Protein AF-A0A1A8HU54-F1 (afdb_monomer_lite)

Radius of gyration: 26.78 Å; chains: 1; bounding box: 72×28×67 Å

pLDDT: mean 74.4, std 15.71, range [38.12, 95.62]

Foldseek 3Di:
DDDDDPDDDPVVVVVVVVVVVVVVVVVVVVVVVVVVPPPDDDDDDPDDPPPPDPPDDPVRVVVVVVVCCVVVVDPDDDPDPPPPDDDDPPVVVVVVD

Sequence (97 aa):
MVAFPSSLTEEEEALQKKYAKLKKKKKALLALKKQSSTSQTSQSGLKRTLSDQPVVDTATATEQAKMLIKSGAISAIKSENKNSGFKRSRMLEIKLK

Organism: Nothobranchius kuhntae (NCBI:txid321403)

Structure (mmCIF, N/CA/C/O backbone):
data_AF-A0A1A8HU54-F1
#
_entry.id   AF-A0A1A8HU54-F1
#
loop_
_atom_site.group_PDB
_atom_site.id
_atom_site.type_symbol
_atom_site.label_atom_id
_atom_site.label_alt_id
_atom_site.label_comp_id
_atom_site.label_asym_id
_atom_site.label_entity_id
_atom_site.label_seq_id
_atom_site.pdbx_PDB_ins_code
_atom_site.Cartn_x
_atom_site.Cartn_y
_atom_site.Cartn_z
_atom_site.occupancy
_atom_site.B_iso_or_equiv
_atom_site.auth_seq_id
_atom_site.auth_comp_id
_atom_site.auth_asym_id
_atom_site.auth_atom_id
_atom_site.pdbx_PDB_model_num
ATOM 1 N N . MET A 1 1 ? -33.907 -14.601 21.625 1.00 58.06 1 MET A N 1
ATOM 2 C CA . MET A 1 1 ? -33.665 -13.159 21.410 1.00 58.06 1 MET A CA 1
ATOM 3 C C . MET A 1 1 ? -32.206 -12.902 21.755 1.00 58.06 1 MET A C 1
ATOM 5 O O . MET A 1 1 ? -31.830 -13.173 22.886 1.00 58.06 1 MET A O 1
ATOM 9 N N . VAL A 1 2 ? -31.364 -12.538 20.784 1.00 65.50 2 VAL A N 1
ATOM 10 C CA . VAL A 1 2 ? -29.934 -12.285 21.042 1.00 65.50 2 VAL A CA 1
ATOM 11 C C . VAL A 1 2 ? -29.826 -10.888 21.647 1.00 65.50 2 VAL A C 1
ATOM 13 O O . VAL A 1 2 ? -30.092 -9.902 20.963 1.00 65.50 2 VAL A O 1
ATOM 16 N N . ALA A 1 3 ? -29.539 -10.816 22.945 1.00 75.25 3 ALA A N 1
ATOM 17 C CA . ALA A 1 3 ? -29.352 -9.557 23.650 1.00 75.25 3 ALA A CA 1
ATOM 18 C C . ALA A 1 3 ? -27.933 -9.053 23.382 1.00 75.25 3 ALA A C 1
ATOM 20 O O . ALA A 1 3 ? -26.957 -9.693 23.771 1.00 75.25 3 ALA A O 1
ATOM 21 N N . PHE A 1 4 ? -27.826 -7.926 22.684 1.00 75.00 4 PHE A N 1
ATOM 22 C CA . PHE A 1 4 ? -26.556 -7.231 22.529 1.00 75.00 4 PHE A CA 1
ATOM 23 C C . PHE A 1 4 ? -26.322 -6.311 23.732 1.00 75.00 4 PHE A C 1
ATOM 25 O O . PHE A 1 4 ? -27.287 -5.749 24.260 1.00 75.00 4 PHE A O 1
ATOM 32 N N . PRO A 1 5 ? -25.064 -6.152 24.172 1.00 80.44 5 PRO A N 1
ATOM 33 C CA . PRO A 1 5 ? -24.729 -5.238 25.253 1.00 80.44 5 PRO A CA 1
ATOM 34 C C . PRO A 1 5 ? -25.147 -3.805 24.893 1.00 80.44 5 PRO A C 1
ATOM 36 O O . PRO A 1 5 ? -24.939 -3.341 23.772 1.00 80.44 5 PRO A O 1
ATOM 39 N N . SER A 1 6 ? -25.767 -3.112 25.849 1.00 80.06 6 SER A N 1
ATOM 40 C CA . SER A 1 6 ? -26.324 -1.761 25.676 1.00 80.06 6 SER A CA 1
ATOM 41 C C . SER A 1 6 ? -25.271 -0.651 25.687 1.00 80.06 6 SER A C 1
ATOM 43 O O . SER A 1 6 ? -25.559 0.473 25.285 1.00 80.06 6 SER A O 1
ATOM 45 N N . SER A 1 7 ? -24.065 -0.954 26.159 1.00 81.50 7 SER A N 1
ATOM 46 C CA . SER A 1 7 ? -22.941 -0.027 26.247 1.00 81.50 7 SER A CA 1
ATOM 47 C C . SER A 1 7 ? -21.680 -0.700 25.733 1.00 81.50 7 SER A C 1
ATOM 49 O O . SER A 1 7 ? -21.437 -1.868 26.034 1.00 81.50 7 SER A O 1
ATOM 51 N N . LEU A 1 8 ? -20.876 0.055 24.991 1.00 82.38 8 LEU A N 1
ATOM 52 C CA . LEU A 1 8 ? -19.546 -0.383 24.598 1.00 82.38 8 LEU A CA 1
ATOM 53 C C . LEU A 1 8 ? -18.582 -0.189 25.766 1.00 82.38 8 LEU A C 1
ATOM 55 O O . LEU A 1 8 ? -18.655 0.799 26.496 1.00 82.38 8 LEU A O 1
ATOM 59 N N . THR A 1 9 ? -17.675 -1.139 25.928 1.00 88.62 9 THR A N 1
ATOM 60 C CA . THR A 1 9 ? -16.521 -0.980 26.811 1.00 88.62 9 THR A CA 1
ATOM 61 C C . THR A 1 9 ? -15.567 0.077 26.251 1.00 88.62 9 THR A C 1
ATOM 63 O O . THR A 1 9 ? -15.579 0.395 25.057 1.00 88.62 9 THR A O 1
ATOM 66 N N . GLU A 1 10 ? -14.703 0.628 27.104 1.00 85.44 10 GLU A N 1
ATOM 67 C CA . GLU A 1 10 ? -13.737 1.659 26.705 1.00 85.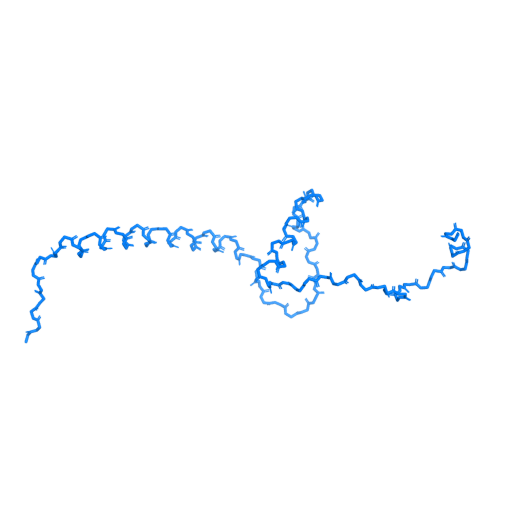44 10 GLU A CA 1
ATOM 68 C C . GLU A 1 10 ? -12.832 1.194 25.545 1.00 85.44 10 GLU A C 1
ATOM 70 O O . GLU A 1 10 ? -12.531 1.956 24.618 1.00 85.44 10 GLU A O 1
ATOM 75 N N . GLU A 1 11 ? -12.468 -0.091 25.538 1.00 89.38 11 GLU A N 1
ATOM 76 C CA . GLU A 1 11 ? -11.704 -0.717 24.458 1.00 89.38 11 GLU A CA 1
ATOM 77 C C . GLU A 1 11 ? -12.476 -0.740 23.133 1.00 89.38 11 GLU A C 1
ATOM 79 O O . GLU A 1 11 ? -11.927 -0.404 22.075 1.00 89.38 11 GLU A O 1
ATOM 84 N N . GLU A 1 12 ? -13.759 -1.093 23.176 1.00 88.94 12 GLU A N 1
ATOM 85 C CA . GLU A 1 12 ? -14.612 -1.158 21.992 1.00 88.94 12 GLU A CA 1
ATOM 86 C C . GLU A 1 12 ? -14.896 0.238 21.420 1.00 88.94 12 GLU A C 1
ATOM 88 O O . GLU A 1 12 ? -14.872 0.427 20.199 1.00 88.94 12 GLU A O 1
ATOM 93 N N . GLU A 1 13 ? -15.059 1.254 22.271 1.00 88.56 13 GLU A N 1
ATOM 94 C CA . GLU A 1 13 ? -15.137 2.644 21.820 1.00 88.56 13 GLU A CA 1
ATOM 95 C C . GLU A 1 13 ? -13.846 3.100 21.128 1.00 88.56 13 GLU A C 1
ATOM 97 O O . GLU A 1 13 ? -13.879 3.765 20.082 1.00 88.56 13 GLU A O 1
ATOM 102 N N . ALA A 1 14 ? -12.687 2.764 21.701 1.00 91.25 14 ALA A N 1
ATOM 103 C CA . ALA A 1 14 ? -11.394 3.094 21.115 1.00 91.25 14 ALA A CA 1
ATOM 104 C C . ALA A 1 14 ? -11.218 2.414 19.747 1.00 91.25 14 ALA A C 1
ATOM 106 O O . ALA A 1 14 ? -10.746 3.044 18.789 1.00 91.25 14 ALA A O 1
ATOM 107 N N . LEU A 1 15 ? -11.649 1.156 19.626 1.00 95.00 15 LEU A N 1
ATOM 108 C CA . LEU A 1 15 ? -11.705 0.411 18.369 1.00 95.00 15 LEU A CA 1
ATOM 109 C C . LEU A 1 15 ? -12.627 1.083 17.350 1.00 95.00 15 LEU A C 1
ATOM 111 O O . LEU A 1 15 ? -12.212 1.299 16.208 1.00 95.00 15 LEU A O 1
ATOM 115 N N . GLN A 1 16 ? -13.827 1.503 17.748 1.00 90.88 16 GLN A N 1
ATOM 116 C CA . GLN A 1 16 ? -14.774 2.181 16.863 1.00 90.88 16 GLN A CA 1
ATOM 117 C C . GLN A 1 16 ? -14.212 3.517 16.351 1.00 90.88 16 GLN A C 1
ATOM 119 O O . GLN A 1 16 ? -14.264 3.806 15.149 1.00 90.88 16 GLN A O 1
ATOM 124 N N . LYS A 1 17 ? -13.578 4.303 17.232 1.00 92.19 17 LYS A N 1
ATOM 125 C CA . LYS A 1 17 ? -12.893 5.561 16.885 1.00 92.19 17 LYS A CA 1
ATOM 126 C C . LYS A 1 17 ? -11.728 5.317 15.912 1.00 92.19 17 LYS A C 1
ATOM 128 O O . LYS A 1 17 ? -11.593 6.040 14.917 1.00 92.19 17 LYS A O 1
ATOM 133 N N . LYS A 1 18 ? -10.901 4.286 16.140 1.00 95.06 18 LYS A N 1
ATOM 134 C CA . LYS A 1 18 ? -9.813 3.882 15.222 1.00 95.06 18 LYS A CA 1
ATOM 135 C C . LYS A 1 18 ? -10.361 3.440 13.866 1.00 95.06 18 LYS A C 1
ATOM 137 O O . LYS A 1 18 ? -9.877 3.908 12.832 1.00 95.06 18 LYS A O 1
ATOM 142 N N . TYR A 1 19 ? -11.397 2.607 13.858 1.00 95.62 19 TYR A N 1
ATOM 143 C CA . TYR A 1 19 ? -12.030 2.111 12.642 1.00 95.62 19 TYR A CA 1
ATOM 144 C C . TYR A 1 19 ? -12.636 3.246 11.813 1.00 95.62 19 TYR A C 1
ATOM 146 O O . TYR A 1 19 ? -12.419 3.310 10.603 1.00 95.62 19 TYR A O 1
ATOM 154 N N . ALA A 1 20 ? -13.316 4.206 12.446 1.00 93.81 20 ALA A N 1
ATOM 155 C CA . ALA A 1 20 ? -13.857 5.379 11.764 1.00 93.81 20 ALA A CA 1
ATOM 156 C C . ALA A 1 20 ? -12.755 6.203 11.071 1.00 93.81 20 ALA A C 1
ATOM 158 O O . ALA A 1 20 ? -12.913 6.608 9.914 1.00 93.81 20 ALA A O 1
ATOM 159 N N . LYS A 1 21 ? -11.606 6.401 11.735 1.00 93.38 21 LYS A N 1
ATOM 160 C CA . LYS A 1 21 ? -10.429 7.059 11.135 1.00 93.38 21 LYS A CA 1
ATOM 161 C C . LYS A 1 21 ? -9.885 6.259 9.947 1.00 93.38 21 LYS A C 1
ATOM 163 O O . LYS A 1 21 ? -9.635 6.832 8.885 1.00 93.38 21 LYS A O 1
ATOM 168 N N . LEU A 1 22 ? -9.749 4.942 10.095 1.00 92.50 22 LEU A N 1
ATOM 169 C CA . LEU A 1 22 ? -9.292 4.036 9.037 1.00 92.50 22 LEU A CA 1
ATOM 170 C C . LEU A 1 22 ? -10.230 4.039 7.826 1.00 92.50 22 LEU A C 1
ATOM 172 O O . LEU A 1 22 ? -9.767 4.130 6.692 1.00 92.50 22 LEU A O 1
ATOM 176 N N . LYS A 1 23 ? -11.547 4.024 8.048 1.00 93.56 23 LYS A N 1
ATOM 177 C CA . LYS A 1 23 ? -12.566 4.078 6.994 1.00 93.56 23 LYS A CA 1
ATOM 178 C C . LYS A 1 23 ? -12.478 5.377 6.189 1.00 93.56 23 LYS A C 1
ATOM 180 O O . LYS A 1 23 ? -12.521 5.331 4.959 1.00 93.56 23 LYS A O 1
ATOM 185 N N . LYS A 1 24 ? -12.284 6.523 6.858 1.00 91.12 24 LYS A N 1
ATOM 186 C CA . LYS A 1 24 ? -12.060 7.822 6.193 1.00 91.12 24 LYS A CA 1
ATOM 187 C C . LYS A 1 24 ? -10.784 7.804 5.343 1.00 91.12 24 LYS A C 1
ATOM 189 O O . LYS A 1 24 ? -10.837 8.163 4.168 1.00 91.12 24 LYS A O 1
ATOM 194 N N . LYS A 1 25 ? -9.671 7.302 5.893 1.00 88.88 25 LYS A N 1
ATOM 195 C CA . LYS A 1 25 ? -8.399 7.160 5.159 1.00 88.88 25 LYS A CA 1
ATOM 196 C C . LYS A 1 25 ? -8.517 6.213 3.960 1.00 88.88 25 LYS A C 1
ATOM 198 O O . LYS A 1 25 ? -8.054 6.549 2.875 1.00 88.88 25 LYS A O 1
ATOM 203 N N . LYS A 1 26 ? -9.199 5.072 4.113 1.00 90.38 26 LYS A N 1
ATOM 204 C CA . LYS A 1 26 ? -9.454 4.112 3.025 1.00 90.38 26 LYS A CA 1
ATOM 205 C C . LYS A 1 26 ? -10.255 4.747 1.888 1.00 90.38 26 LYS A C 1
ATOM 207 O O . LYS A 1 26 ? -9.919 4.534 0.730 1.00 90.38 26 LYS A O 1
ATOM 212 N N . LYS A 1 27 ? -11.283 5.548 2.195 1.00 85.62 27 LYS A N 1
ATOM 213 C CA . LYS A 1 27 ? -12.078 6.254 1.175 1.00 85.62 27 LYS A CA 1
ATOM 214 C C . LYS A 1 27 ? -11.223 7.245 0.375 1.00 85.62 27 LYS A C 1
ATOM 216 O O . LYS A 1 27 ? -11.323 7.260 -0.848 1.00 85.62 27 LYS A O 1
ATOM 221 N N . ALA A 1 28 ? -10.363 8.014 1.045 1.00 77.31 28 ALA A N 1
ATOM 222 C CA . ALA A 1 28 ? -9.447 8.949 0.389 1.00 77.31 28 ALA A CA 1
ATOM 223 C C . ALA A 1 28 ? -8.411 8.227 -0.490 1.00 77.31 28 ALA A C 1
ATOM 225 O O . ALA A 1 28 ? -8.229 8.590 -1.649 1.00 77.31 28 ALA A O 1
ATOM 226 N N . LEU A 1 29 ? -7.805 7.148 0.018 1.00 80.62 29 LEU A N 1
ATOM 227 C CA . LEU A 1 29 ? -6.871 6.329 -0.759 1.00 80.62 29 LEU A CA 1
ATOM 228 C C . LEU A 1 29 ? -7.532 5.681 -1.978 1.00 80.62 29 LEU A C 1
ATOM 230 O O . LEU A 1 29 ? -6.912 5.605 -3.031 1.00 80.62 29 LEU A O 1
ATOM 234 N N . LEU A 1 30 ? -8.784 5.229 -1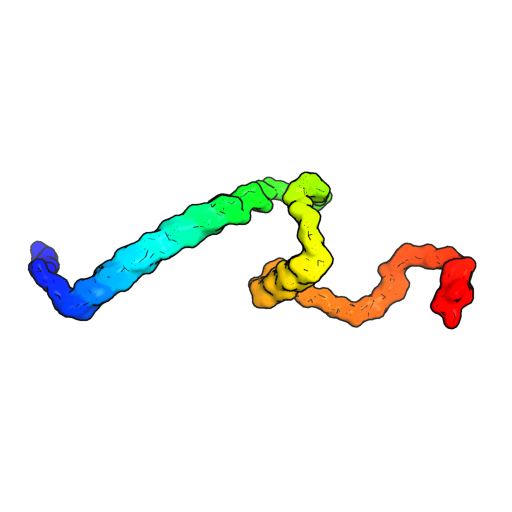.867 1.00 77.25 30 LEU A N 1
ATOM 235 C CA . LEU A 1 30 ? -9.515 4.682 -3.010 1.00 77.25 30 LEU A CA 1
ATOM 236 C C . LEU A 1 30 ? -9.840 5.751 -4.060 1.00 77.25 30 LEU A C 1
ATOM 238 O O . LEU A 1 30 ? -9.785 5.440 -5.244 1.00 77.25 30 LEU A O 1
ATOM 242 N N . ALA A 1 31 ? -10.154 6.987 -3.661 1.00 70.50 31 ALA A N 1
ATOM 243 C CA . ALA A 1 31 ? -10.351 8.092 -4.603 1.00 70.50 31 ALA A CA 1
ATOM 244 C C . ALA A 1 31 ? -9.046 8.439 -5.342 1.00 70.50 31 ALA A C 1
ATOM 246 O O . ALA A 1 31 ? -9.047 8.525 -6.567 1.00 70.50 31 ALA A O 1
ATOM 247 N N . LEU A 1 32 ? -7.926 8.510 -4.614 1.00 66.88 32 LEU A N 1
ATOM 248 C CA . LEU A 1 32 ? -6.602 8.721 -5.199 1.00 66.88 32 LEU A CA 1
ATOM 249 C C . LEU A 1 32 ? -6.200 7.566 -6.127 1.00 66.88 32 LEU A C 1
ATOM 251 O O . LEU A 1 32 ? -5.728 7.796 -7.235 1.00 66.88 32 LEU A O 1
ATOM 255 N N . LYS A 1 33 ? -6.452 6.313 -5.721 1.00 69.69 33 LYS A N 1
ATOM 256 C CA . LYS A 1 33 ? -6.198 5.139 -6.564 1.00 69.69 33 LYS A CA 1
ATOM 257 C C . LYS A 1 33 ? -7.071 5.150 -7.819 1.00 69.69 33 LYS A C 1
ATOM 259 O O . LYS A 1 33 ? -6.573 4.773 -8.865 1.00 69.69 33 LYS A O 1
ATOM 264 N N . LYS A 1 34 ? -8.329 5.601 -7.738 1.00 62.25 34 LYS A N 1
ATOM 265 C CA . LYS A 1 34 ? -9.222 5.743 -8.902 1.00 62.25 34 LYS A CA 1
ATOM 266 C C . LYS A 1 34 ? -8.757 6.828 -9.876 1.00 62.25 34 LYS A C 1
ATOM 268 O O . LYS A 1 34 ? -8.781 6.588 -11.075 1.00 62.25 34 LYS A O 1
ATOM 273 N N . GLN A 1 35 ? -8.294 7.978 -9.380 1.00 55.78 35 GLN A N 1
ATOM 274 C CA . GLN A 1 35 ? -7.662 9.003 -10.226 1.00 55.78 35 GLN A CA 1
ATOM 275 C C . GLN A 1 35 ? -6.320 8.539 -10.804 1.00 55.78 35 GLN A C 1
ATOM 277 O O . GLN A 1 35 ? -5.956 8.944 -11.897 1.00 55.78 35 GLN A O 1
ATOM 282 N N . SER A 1 36 ? -5.603 7.662 -10.100 1.00 53.41 36 SER A N 1
ATOM 283 C CA . SER A 1 36 ? -4.373 7.040 -10.596 1.00 53.41 36 SER A CA 1
ATOM 284 C C . SER A 1 36 ? -4.625 5.828 -11.506 1.00 53.41 36 SER A C 1
ATOM 286 O O . SER A 1 36 ? -3.685 5.353 -12.137 1.00 53.41 36 SER A O 1
ATOM 288 N N . SER A 1 37 ? -5.851 5.289 -11.563 1.00 49.91 37 SER A N 1
ATOM 289 C CA . SER A 1 37 ? -6.192 4.081 -12.328 1.00 49.91 37 SER A CA 1
ATOM 290 C C . SER A 1 37 ? -6.922 4.366 -13.641 1.00 49.91 37 SER A C 1
ATOM 292 O O . SER A 1 37 ? -7.429 3.433 -14.256 1.00 49.91 37 SER A O 1
ATOM 294 N N . THR A 1 38 ? -6.963 5.612 -14.111 1.00 44.50 38 THR A N 1
ATOM 295 C CA . THR A 1 38 ? -7.444 5.956 -15.462 1.00 44.50 38 THR A CA 1
ATOM 296 C C . THR A 1 38 ? -6.485 5.535 -16.587 1.00 44.50 38 THR A C 1
ATOM 298 O O . THR A 1 38 ? -6.720 5.877 -17.739 1.00 44.50 38 THR A O 1
ATOM 301 N N . SER A 1 39 ? -5.448 4.737 -16.305 1.00 46.72 39 SER A N 1
ATOM 302 C CA . SER A 1 39 ? -4.463 4.292 -17.308 1.00 46.72 39 SER A CA 1
ATOM 303 C C . SER A 1 39 ? -4.422 2.778 -17.544 1.00 46.72 39 SER A C 1
ATOM 305 O O . SER A 1 39 ? -3.424 2.273 -18.049 1.00 46.72 39 SER A O 1
ATOM 307 N N . GLN A 1 40 ? -5.464 2.023 -17.184 1.00 44.88 40 GLN A N 1
ATOM 308 C CA . GLN A 1 40 ? -5.521 0.589 -17.500 1.00 44.88 40 GLN A CA 1
ATOM 309 C C . GLN A 1 40 ? -6.846 0.214 -18.160 1.00 44.88 40 GLN A C 1
ATOM 311 O O . GLN A 1 40 ? -7.684 -0.480 -17.590 1.00 44.88 40 GLN A O 1
ATOM 316 N N . THR A 1 41 ? -7.008 0.661 -19.405 1.00 38.12 41 THR A N 1
ATOM 317 C CA . THR A 1 41 ? -7.874 -0.039 -20.352 1.00 38.12 41 THR A CA 1
ATOM 318 C C . THR A 1 41 ? -7.132 -1.282 -20.816 1.00 38.12 41 THR A C 1
ATOM 320 O O . THR A 1 41 ? -6.054 -1.205 -21.401 1.00 38.12 41 THR A O 1
ATOM 323 N N . SER A 1 42 ? -7.732 -2.431 -20.536 1.00 49.22 42 SER A N 1
ATOM 324 C CA . SER A 1 42 ? -7.449 -3.717 -21.153 1.00 49.22 42 SER A CA 1
ATOM 325 C C . SER A 1 42 ? -7.331 -3.568 -22.672 1.00 49.22 42 SER A C 1
ATOM 327 O O . SER A 1 42 ? -8.347 -3.495 -23.354 1.00 49.22 42 SER A O 1
ATOM 329 N N . GLN A 1 43 ? -6.117 -3.534 -23.219 1.00 40.22 43 GLN A N 1
ATOM 330 C CA . GLN A 1 43 ? -5.904 -3.829 -24.632 1.00 40.22 43 GLN A CA 1
ATOM 331 C C . GLN A 1 43 ? -4.660 -4.689 -24.811 1.00 40.22 43 GLN A C 1
ATOM 333 O O . GLN A 1 43 ? -3.517 -4.273 -24.638 1.00 40.22 43 GLN A O 1
ATOM 338 N N . SER A 1 44 ? -4.948 -5.933 -25.176 1.00 47.41 44 SER A N 1
ATOM 339 C CA . SER A 1 44 ? -4.125 -6.741 -26.058 1.00 47.41 44 SER A CA 1
ATOM 340 C C . SER A 1 44 ? -3.486 -5.878 -27.149 1.00 47.41 44 SER A C 1
ATOM 342 O O . SER A 1 44 ? -4.194 -5.235 -27.923 1.00 47.41 44 SER A O 1
ATOM 344 N N . GLY A 1 45 ? -2.162 -5.919 -27.252 1.00 43.56 45 GLY A N 1
ATOM 345 C CA . GLY A 1 45 ? -1.440 -5.330 -28.375 1.00 43.56 45 GLY A CA 1
ATOM 346 C C . GLY A 1 45 ? -0.622 -4.110 -27.982 1.00 43.56 45 GLY A C 1
ATOM 347 O O . GLY A 1 45 ? -1.132 -3.049 -27.646 1.00 43.56 45 GLY A O 1
ATOM 348 N N . LEU A 1 46 ? 0.687 -4.288 -28.085 1.00 48.22 46 LEU A N 1
ATOM 349 C CA . LEU A 1 46 ? 1.751 -3.313 -27.904 1.00 48.22 46 LEU A CA 1
ATOM 350 C C . LEU A 1 46 ? 1.562 -2.080 -28.828 1.00 48.22 46 LEU A C 1
ATOM 352 O O . LEU A 1 46 ? 2.178 -1.980 -29.887 1.00 48.22 46 LEU A O 1
ATOM 356 N N . LYS A 1 47 ? 0.709 -1.121 -28.459 1.00 47.38 47 LYS A N 1
ATOM 357 C CA . LYS A 1 47 ? 0.597 0.194 -29.114 1.00 47.38 47 LYS A CA 1
ATOM 358 C C . LYS A 1 47 ? 1.024 1.250 -28.100 1.00 47.38 47 LYS A C 1
ATOM 360 O O . LYS A 1 47 ? 0.272 1.627 -27.212 1.00 47.38 47 LYS A O 1
ATOM 365 N N . ARG A 1 48 ? 2.285 1.673 -28.199 1.00 54.81 48 ARG A N 1
ATOM 366 C CA . ARG A 1 48 ? 2.886 2.692 -27.330 1.00 54.81 48 ARG A CA 1
ATOM 367 C C . ARG A 1 48 ? 2.077 3.993 -27.416 1.00 54.81 48 ARG A C 1
ATOM 369 O O . ARG A 1 48 ? 2.129 4.670 -28.440 1.00 54.81 48 ARG A O 1
ATOM 376 N N . THR A 1 49 ? 1.387 4.369 -26.346 1.00 49.62 49 THR A N 1
ATOM 377 C CA . THR A 1 49 ? 0.844 5.719 -26.152 1.00 49.62 49 THR A CA 1
ATOM 378 C C . THR A 1 49 ? 1.994 6.655 -25.763 1.00 49.62 49 THR A C 1
ATOM 380 O O . THR A 1 49 ? 2.180 6.980 -24.593 1.00 49.62 49 THR A O 1
ATOM 383 N N . LEU A 1 50 ? 2.833 7.040 -26.731 1.00 52.72 50 LEU A N 1
ATOM 384 C CA . LEU A 1 50 ? 3.924 8.011 -26.523 1.00 52.72 50 LEU A CA 1
ATOM 385 C C . LEU A 1 50 ? 3.440 9.473 -26.527 1.00 52.72 50 LEU A C 1
ATOM 387 O O . LEU A 1 50 ? 4.242 10.364 -26.779 1.00 52.72 50 LEU A O 1
ATOM 391 N N . SER A 1 51 ? 2.151 9.740 -26.303 1.00 53.97 51 SER A N 1
ATOM 392 C CA . SER A 1 51 ? 1.605 11.102 -26.392 1.00 53.97 51 SER A CA 1
ATOM 393 C C . SER A 1 51 ? 1.221 11.740 -25.057 1.00 53.97 51 SER A C 1
ATOM 395 O O . SER A 1 51 ? 1.012 12.942 -25.049 1.00 53.97 51 SER A O 1
ATOM 397 N N . ASP A 1 52 ? 1.176 10.991 -23.947 1.00 53.94 52 ASP A N 1
ATOM 398 C CA . ASP A 1 52 ? 0.713 11.510 -22.640 1.00 53.94 52 ASP A CA 1
ATOM 399 C C . ASP A 1 52 ? 1.699 11.275 -21.486 1.00 53.94 52 ASP A C 1
ATOM 401 O O . ASP A 1 52 ? 1.355 11.432 -20.314 1.00 53.94 52 ASP A O 1
ATOM 405 N N . GLN A 1 53 ? 2.940 10.878 -21.779 1.00 53.75 53 GLN A N 1
ATOM 406 C CA . GLN A 1 53 ? 3.960 10.862 -20.733 1.00 53.75 53 GLN A CA 1
ATOM 407 C C . GLN A 1 53 ? 4.423 12.304 -20.495 1.00 53.75 53 GLN A C 1
ATOM 409 O O . GLN A 1 53 ? 4.900 12.930 -21.446 1.00 53.75 53 GLN A O 1
ATOM 414 N N . PRO A 1 54 ? 4.293 12.853 -19.271 1.00 57.34 54 PRO A N 1
ATOM 415 C CA . PRO A 1 54 ? 4.896 14.141 -18.960 1.00 57.34 54 PRO A CA 1
ATOM 416 C C . PRO A 1 54 ? 6.393 14.057 -19.261 1.00 57.34 54 PRO A C 1
ATOM 418 O O . PRO A 1 54 ? 6.989 12.986 -19.141 1.00 57.34 54 PRO A O 1
ATOM 421 N N . VAL A 1 55 ? 7.003 15.171 -19.664 1.00 57.53 55 VAL A N 1
ATOM 422 C CA . VAL A 1 55 ? 8.461 15.264 -19.807 1.00 57.53 55 VAL A CA 1
ATOM 423 C C . VAL A 1 55 ? 9.058 15.097 -18.409 1.00 57.53 55 VAL A C 1
ATOM 425 O O . VAL A 1 55 ? 9.215 16.056 -17.664 1.00 57.53 55 VAL A O 1
ATOM 428 N N . VAL A 1 56 ? 9.275 13.850 -17.999 1.00 59.00 56 VAL A N 1
ATOM 429 C CA . VAL A 1 56 ? 9.910 13.512 -16.731 1.00 59.00 56 VAL A CA 1
ATOM 430 C C . VAL A 1 56 ? 11.405 13.678 -16.912 1.00 59.00 56 VAL A C 1
ATOM 432 O O . VAL A 1 56 ? 12.011 13.043 -17.778 1.00 59.00 56 VAL A O 1
ATOM 435 N N . ASP A 1 57 ? 11.996 14.525 -16.073 1.00 71.81 57 ASP A N 1
ATOM 436 C CA . ASP A 1 57 ? 13.443 14.654 -15.963 1.00 71.81 57 ASP A CA 1
ATOM 437 C C . ASP A 1 57 ? 14.074 13.274 -15.784 1.00 71.81 57 ASP A C 1
ATOM 439 O O . ASP A 1 57 ? 13.565 12.425 -15.042 1.00 71.81 57 ASP A O 1
ATOM 443 N N . THR A 1 58 ? 15.215 13.054 -16.436 1.00 71.00 58 THR A N 1
ATOM 444 C CA . THR A 1 58 ? 15.906 11.755 -16.458 1.00 71.00 58 THR A CA 1
ATOM 445 C C . THR A 1 58 ? 16.138 11.196 -15.053 1.00 71.00 58 THR A C 1
ATOM 447 O O . THR A 1 58 ? 15.979 9.996 -14.832 1.00 71.00 58 THR A O 1
ATOM 450 N N . ALA A 1 59 ? 16.421 12.063 -14.078 1.00 70.94 59 ALA A N 1
ATOM 451 C CA . ALA A 1 59 ? 16.565 11.702 -12.672 1.00 70.94 59 ALA A CA 1
ATOM 452 C C . ALA A 1 59 ? 15.285 11.072 -12.093 1.00 70.94 59 ALA A C 1
ATOM 454 O O . ALA A 1 59 ? 15.339 9.986 -11.511 1.00 70.94 59 ALA A O 1
ATOM 455 N N . THR A 1 60 ? 14.128 11.694 -12.320 1.00 76.56 60 THR A N 1
ATOM 456 C CA . THR A 1 60 ? 12.832 11.206 -11.820 1.00 76.56 60 THR A CA 1
ATOM 457 C C . THR A 1 60 ? 12.426 9.884 -12.474 1.00 76.56 60 THR A C 1
ATOM 459 O O . THR A 1 60 ? 11.917 8.988 -11.798 1.00 76.56 60 THR A O 1
ATOM 462 N N . ALA A 1 61 ? 12.748 9.697 -13.758 1.00 80.88 61 ALA A N 1
ATOM 463 C CA . ALA A 1 61 ? 12.507 8.441 -14.462 1.00 80.88 61 ALA A CA 1
ATOM 464 C C . ALA A 1 61 ? 13.289 7.270 -13.838 1.00 80.88 61 ALA A C 1
ATOM 466 O O . ALA A 1 61 ? 12.754 6.165 -13.701 1.00 80.88 61 ALA A O 1
ATOM 467 N N . THR A 1 62 ? 14.533 7.500 -13.396 1.00 82.44 62 THR A N 1
ATOM 468 C CA . THR A 1 62 ? 15.312 6.445 -12.723 1.00 82.44 62 THR A CA 1
ATOM 469 C C . THR A 1 62 ? 14.727 6.048 -11.371 1.00 82.44 62 THR A C 1
ATOM 471 O O . THR A 1 62 ? 14.753 4.868 -11.016 1.00 82.44 62 THR A O 1
ATOM 474 N N . GLU A 1 63 ? 14.179 6.998 -10.614 1.00 85.81 63 GLU A N 1
ATOM 475 C CA . GLU A 1 63 ? 13.561 6.719 -9.318 1.00 85.81 63 GLU A CA 1
ATOM 476 C C . GLU A 1 63 ? 12.276 5.903 -9.484 1.00 85.81 63 GLU A C 1
ATOM 478 O O . GLU A 1 63 ? 12.099 4.875 -8.824 1.00 85.81 63 GLU A O 1
ATOM 483 N N . GLN A 1 64 ? 11.429 6.291 -10.440 1.00 86.25 64 GLN A N 1
ATOM 484 C CA . GLN A 1 64 ? 10.224 5.537 -10.780 1.00 86.25 64 GLN A CA 1
ATOM 485 C C . GLN A 1 64 ? 10.563 4.110 -11.227 1.00 86.25 64 GLN A C 1
ATOM 487 O O . GLN A 1 64 ? 9.943 3.149 -10.767 1.00 86.25 64 GLN A O 1
ATOM 492 N N . ALA A 1 65 ? 11.595 3.944 -12.058 1.00 83.69 65 ALA A N 1
ATOM 493 C CA . ALA A 1 65 ? 12.055 2.623 -12.477 1.00 83.69 65 ALA A CA 1
ATOM 494 C C . ALA A 1 65 ? 12.514 1.769 -11.281 1.00 83.69 65 ALA A C 1
ATOM 496 O O . ALA A 1 65 ? 12.120 0.608 -11.162 1.00 83.69 65 ALA A O 1
ATOM 497 N N . LYS A 1 66 ? 13.284 2.344 -10.345 1.00 90.62 66 LYS A N 1
ATOM 498 C CA . LYS A 1 66 ? 13.692 1.654 -9.107 1.00 90.62 66 LYS A CA 1
ATOM 499 C C . LYS A 1 66 ? 12.489 1.236 -8.266 1.00 90.62 66 LYS A C 1
ATOM 501 O O . LYS A 1 66 ? 12.488 0.136 -7.717 1.00 90.62 66 LYS A O 1
ATOM 506 N N . MET A 1 67 ? 11.460 2.076 -8.179 1.00 88.75 67 MET A N 1
ATOM 507 C CA . MET A 1 67 ? 10.231 1.740 -7.463 1.00 88.75 67 MET A CA 1
ATOM 508 C C . MET A 1 67 ? 9.486 0.563 -8.093 1.00 88.75 67 MET A C 1
ATOM 510 O O . MET A 1 67 ? 9.018 -0.302 -7.358 1.00 88.75 67 MET A O 1
ATOM 514 N N . LEU A 1 68 ? 9.400 0.502 -9.425 1.00 89.56 68 LEU A N 1
ATOM 515 C CA . LEU A 1 68 ? 8.756 -0.610 -10.132 1.00 89.56 68 LEU A CA 1
ATOM 516 C C . LEU A 1 68 ? 9.517 -1.930 -9.957 1.00 89.56 68 LEU A C 1
ATOM 518 O O . LEU A 1 68 ? 8.897 -2.986 -9.836 1.00 89.56 68 LEU A O 1
ATOM 522 N N . ILE A 1 69 ? 10.851 -1.872 -9.896 1.00 89.19 69 ILE A N 1
ATOM 523 C CA . ILE A 1 69 ? 11.681 -3.036 -9.552 1.00 89.19 69 ILE A CA 1
ATOM 524 C C . ILE A 1 69 ? 11.418 -3.448 -8.099 1.00 89.19 69 ILE A C 1
ATOM 526 O O . ILE A 1 69 ? 11.185 -4.620 -7.814 1.00 89.19 69 ILE A O 1
ATOM 530 N N . LYS A 1 70 ? 11.406 -2.484 -7.170 1.00 93.00 70 LYS A N 1
ATOM 531 C CA . LYS A 1 70 ? 11.191 -2.729 -5.735 1.00 93.00 70 LYS A CA 1
ATOM 532 C C . LYS A 1 70 ? 9.805 -3.303 -5.433 1.00 93.00 70 LYS A C 1
ATOM 534 O O . LYS A 1 70 ? 9.677 -4.120 -4.528 1.00 93.00 70 LYS A O 1
ATOM 539 N N . SER A 1 71 ? 8.775 -2.881 -6.164 1.00 91.88 71 SER A N 1
ATOM 540 C CA . SER A 1 71 ? 7.411 -3.402 -6.021 1.00 91.88 71 SER A CA 1
ATOM 541 C C . SER A 1 71 ? 7.202 -4.755 -6.707 1.00 91.88 71 SER A C 1
ATOM 543 O O . SER A 1 71 ? 6.134 -5.343 -6.556 1.00 91.88 71 SER A O 1
ATOM 545 N N . GLY A 1 72 ? 8.194 -5.248 -7.458 1.00 89.19 72 GLY A N 1
ATOM 546 C CA . GLY A 1 72 ? 8.100 -6.492 -8.221 1.00 89.19 72 GLY A CA 1
ATOM 547 C C . GLY A 1 72 ? 7.218 -6.393 -9.467 1.00 89.19 72 GLY A C 1
ATOM 548 O O . GLY A 1 72 ? 6.936 -7.414 -10.087 1.00 89.19 72 GLY A O 1
ATOM 549 N N . ALA A 1 73 ? 6.786 -5.187 -9.852 1.00 89.44 73 ALA A N 1
ATOM 550 C CA . ALA A 1 73 ? 6.011 -4.970 -11.072 1.00 89.44 73 ALA A CA 1
ATOM 551 C C . ALA A 1 73 ? 6.844 -5.239 -12.338 1.00 89.44 73 ALA A C 1
ATOM 553 O O . ALA A 1 73 ? 6.294 -5.645 -13.360 1.00 89.44 73 ALA A O 1
ATOM 554 N N . ILE A 1 74 ? 8.164 -5.025 -12.264 1.00 86.12 74 ILE A N 1
ATOM 555 C CA . ILE A 1 74 ? 9.125 -5.382 -13.312 1.00 86.12 74 ILE A CA 1
ATOM 556 C C . ILE A 1 74 ? 10.323 -6.120 -12.711 1.00 86.12 74 ILE A C 1
ATOM 558 O O . ILE A 1 74 ? 10.728 -5.867 -11.576 1.00 86.12 74 ILE A O 1
ATOM 562 N N . SER A 1 75 ? 10.920 -7.026 -13.482 1.00 86.94 75 SER A N 1
ATOM 563 C CA . SER A 1 75 ? 12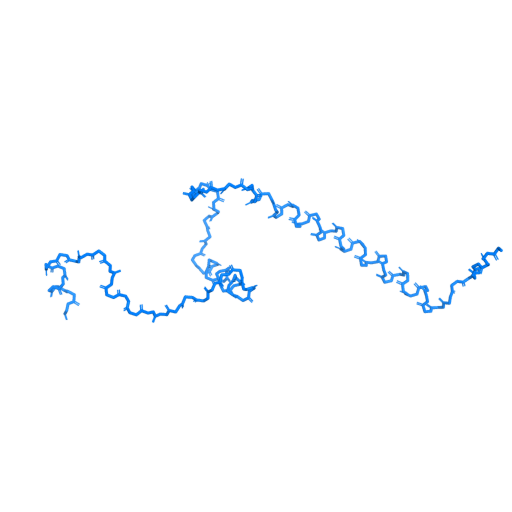.177 -7.668 -13.094 1.00 86.94 75 SER A CA 1
ATOM 564 C C . SER A 1 75 ? 13.353 -6.697 -13.215 1.00 86.94 75 SER A C 1
ATOM 566 O O . SER A 1 75 ? 13.389 -5.855 -14.112 1.00 86.94 75 SER A O 1
ATOM 568 N N . ALA A 1 76 ? 14.345 -6.843 -12.334 1.00 86.44 76 ALA A N 1
ATOM 569 C CA . ALA A 1 76 ? 15.596 -6.104 -12.451 1.00 86.44 76 ALA A CA 1
ATOM 570 C C . ALA A 1 76 ? 16.314 -6.469 -13.761 1.00 86.44 76 ALA A C 1
ATOM 572 O O . ALA A 1 76 ? 16.467 -7.650 -14.088 1.00 86.44 76 ALA A O 1
ATOM 573 N N . ILE A 1 77 ? 16.772 -5.453 -14.497 1.00 80.88 77 ILE A N 1
ATOM 574 C CA . ILE A 1 77 ? 17.583 -5.651 -15.699 1.00 80.88 77 ILE A CA 1
ATOM 575 C C . ILE A 1 77 ? 18.944 -6.188 -15.253 1.00 80.88 77 ILE A C 1
ATOM 577 O O . ILE A 1 77 ? 19.692 -5.506 -14.553 1.00 80.88 77 ILE A O 1
ATOM 581 N N . LYS A 1 78 ? 19.267 -7.416 -15.657 1.00 83.50 78 LYS A N 1
ATOM 582 C CA . LYS A 1 78 ? 20.611 -7.972 -15.497 1.00 83.50 78 LYS A CA 1
ATOM 583 C C . LYS A 1 78 ? 21.494 -7.341 -16.572 1.00 83.50 78 LYS A C 1
ATOM 585 O O . LYS A 1 78 ? 21.108 -7.299 -17.739 1.00 83.50 78 LYS A O 1
ATOM 590 N N . SER A 1 79 ? 22.659 -6.823 -16.198 1.00 69.19 79 SER A N 1
ATOM 591 C CA . SER A 1 79 ? 23.640 -6.319 -17.160 1.00 69.19 79 SER A CA 1
ATOM 592 C C . SER A 1 79 ? 24.294 -7.504 -17.872 1.00 69.19 79 SER A C 1
ATOM 594 O O . SER A 1 79 ? 25.359 -7.979 -17.485 1.00 69.19 79 SER A O 1
ATOM 596 N N . GLU A 1 80 ? 23.620 -8.039 -18.880 1.00 70.56 80 GLU A N 1
ATOM 597 C CA . GLU A 1 80 ? 24.160 -9.094 -19.728 1.00 70.56 80 GLU A CA 1
ATOM 598 C C . GLU A 1 80 ? 24.881 -8.433 -20.907 1.00 70.56 80 GLU A C 1
ATOM 600 O O . GLU A 1 80 ? 24.291 -7.597 -21.595 1.00 70.56 80 GLU A O 1
ATOM 605 N N . ASN A 1 81 ? 26.141 -8.798 -21.169 1.00 66.69 81 ASN A N 1
ATOM 606 C CA . ASN A 1 81 ? 26.828 -8.401 -22.398 1.00 66.69 81 ASN A CA 1
ATOM 607 C C . ASN A 1 81 ? 26.126 -9.066 -23.589 1.00 66.69 81 ASN A C 1
ATOM 609 O O . ASN A 1 81 ? 26.450 -10.181 -24.002 1.00 66.69 81 ASN A O 1
ATOM 613 N N . LYS A 1 82 ? 25.131 -8.375 -24.138 1.00 63.91 82 LYS A N 1
ATOM 614 C CA . LYS A 1 82 ? 24.519 -8.747 -25.398 1.00 63.91 82 LYS A CA 1
ATOM 615 C C . LYS A 1 82 ? 25.387 -8.160 -26.511 1.00 63.91 82 LYS A C 1
ATOM 617 O O . LYS A 1 82 ? 25.124 -7.062 -26.991 1.00 63.91 82 LYS A O 1
ATOM 622 N N . ASN A 1 83 ? 26.315 -8.954 -27.045 1.00 64.06 83 ASN A N 1
ATOM 623 C CA . ASN A 1 83 ? 26.850 -8.774 -28.409 1.00 64.06 83 ASN A CA 1
ATOM 624 C C . ASN A 1 83 ? 25.759 -8.989 -29.499 1.00 64.06 83 ASN A C 1
ATOM 626 O O . ASN A 1 83 ? 26.043 -9.380 -30.628 1.00 64.06 83 ASN A O 1
ATOM 630 N N . SER A 1 84 ? 24.4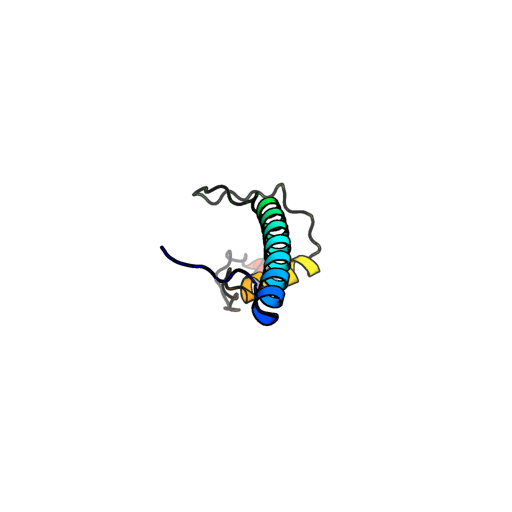94 -8.750 -29.152 1.00 64.38 84 SER A N 1
ATOM 631 C CA . SER A 1 84 ? 23.285 -8.909 -29.951 1.00 64.38 84 SER A CA 1
ATOM 632 C C . SER A 1 84 ? 22.635 -7.532 -30.080 1.00 64.38 84 SER A C 1
ATOM 634 O O . SER A 1 84 ? 21.610 -7.238 -29.467 1.00 64.38 84 SER A O 1
ATOM 636 N N . GLY A 1 85 ? 23.288 -6.671 -30.851 1.00 75.56 85 GLY A N 1
ATOM 637 C CA . GLY A 1 85 ? 22.728 -5.426 -31.363 1.00 75.56 85 GLY A CA 1
ATOM 638 C C . GLY A 1 85 ? 22.723 -5.456 -32.889 1.00 75.56 85 GLY A C 1
ATOM 639 O O . GLY A 1 85 ? 23.236 -6.394 -33.504 1.00 75.56 85 GLY A O 1
ATOM 640 N N . PHE A 1 86 ? 22.162 -4.419 -33.508 1.00 77.75 86 PHE A N 1
ATOM 641 C CA . PHE A 1 86 ? 22.304 -4.198 -34.946 1.00 77.75 86 PHE A CA 1
ATOM 642 C C . PHE A 1 86 ? 23.788 -4.293 -35.333 1.00 77.75 86 PHE A C 1
ATOM 644 O O . PHE A 1 86 ? 24.633 -3.695 -34.659 1.00 77.75 86 PHE A O 1
ATOM 651 N N . LYS A 1 87 ? 24.117 -5.073 -36.375 1.00 81.69 87 LYS A N 1
ATOM 652 C CA . LYS A 1 87 ? 25.504 -5.214 -36.843 1.00 81.69 87 LYS A CA 1
ATOM 653 C C . LYS A 1 87 ? 26.066 -3.814 -37.079 1.00 81.69 87 LYS A C 1
ATOM 655 O O . LYS A 1 87 ? 25.543 -3.061 -37.899 1.00 81.69 87 LYS A O 1
ATOM 660 N N . ARG A 1 88 ? 27.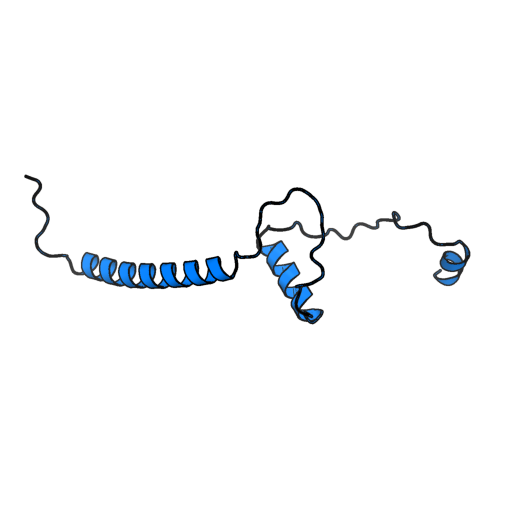111 -3.449 -36.335 1.00 78.94 88 ARG A N 1
ATOM 661 C CA . ARG A 1 88 ? 27.814 -2.190 -36.579 1.00 78.94 88 ARG A CA 1
ATOM 662 C C . ARG A 1 88 ? 28.492 -2.303 -37.937 1.00 78.94 88 ARG A C 1
ATOM 664 O O . ARG A 1 88 ? 28.991 -3.367 -38.303 1.00 78.94 88 ARG A O 1
ATOM 671 N N . SER A 1 89 ? 28.490 -1.217 -38.706 1.00 85.12 89 SER A N 1
ATOM 672 C CA . SER A 1 89 ? 29.269 -1.203 -39.938 1.00 85.12 89 SER A CA 1
ATOM 673 C C . SER A 1 89 ? 30.746 -1.400 -39.594 1.00 85.12 89 SER A C 1
ATOM 675 O O . SER A 1 89 ? 31.229 -0.919 -38.565 1.00 85.12 89 SER A O 1
ATOM 677 N N . ARG A 1 90 ? 31.479 -2.087 -40.475 1.00 80.12 90 ARG A N 1
ATOM 678 C CA . ARG A 1 90 ? 32.913 -2.370 -40.298 1.00 80.12 90 ARG A CA 1
ATOM 679 C C . ARG A 1 90 ? 33.721 -1.106 -39.968 1.00 80.12 90 ARG A C 1
ATOM 681 O O . ARG A 1 90 ? 34.638 -1.154 -39.159 1.00 80.12 90 ARG A O 1
ATOM 688 N N . MET A 1 91 ? 33.349 0.033 -40.554 1.00 81.19 91 MET A N 1
ATOM 689 C CA . MET A 1 91 ? 33.997 1.325 -40.300 1.00 81.19 91 MET A CA 1
ATOM 690 C C . MET A 1 91 ? 33.794 1.837 -38.868 1.00 81.19 91 MET A C 1
ATOM 692 O O . MET A 1 91 ? 34.721 2.391 -38.283 1.00 81.19 91 MET A O 1
ATOM 696 N N . LEU A 1 92 ? 32.601 1.650 -38.296 1.00 80.81 92 LEU A N 1
ATOM 697 C CA . LEU 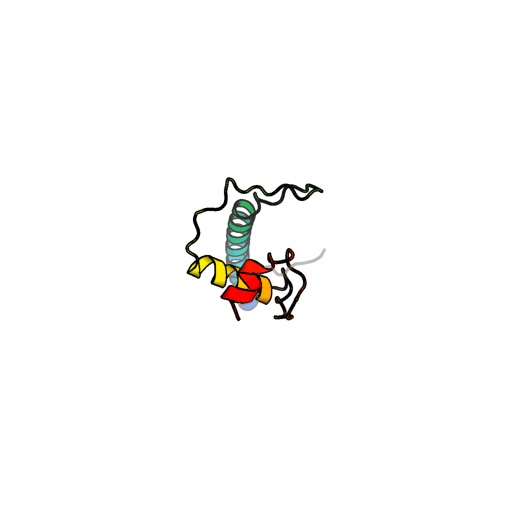A 1 92 ? 32.303 2.055 -36.921 1.00 80.81 92 LEU A CA 1
ATOM 698 C C . LEU A 1 92 ? 33.045 1.186 -35.904 1.00 80.81 92 LEU A C 1
ATOM 700 O O . LEU A 1 92 ? 33.511 1.698 -34.893 1.00 80.81 92 LEU A O 1
ATOM 704 N N . GLU A 1 93 ? 33.194 -0.111 -36.180 1.00 79.50 93 GLU A N 1
ATOM 705 C CA . GLU A 1 93 ? 33.940 -1.017 -35.299 1.00 79.50 93 GLU A CA 1
ATOM 706 C C . GLU A 1 93 ? 35.437 -0.705 -35.252 1.00 79.50 93 GLU A C 1
ATOM 708 O O . GLU A 1 93 ? 36.044 -0.834 -34.195 1.00 79.50 93 GLU A O 1
ATOM 713 N N . ILE A 1 94 ? 36.027 -0.274 -36.370 1.00 82.38 94 ILE A N 1
ATOM 714 C CA . ILE A 1 94 ? 37.442 0.122 -36.426 1.00 82.38 94 ILE A CA 1
ATOM 715 C C . ILE A 1 94 ? 37.683 1.427 -35.657 1.00 82.38 94 ILE A C 1
ATOM 717 O O . ILE A 1 94 ? 38.732 1.585 -35.053 1.00 82.38 94 ILE A O 1
ATOM 721 N N . LYS A 1 95 ? 36.720 2.356 -35.665 1.00 80.69 95 LYS A N 1
ATOM 722 C CA . LYS A 1 95 ? 36.856 3.671 -35.018 1.00 80.69 95 LYS A CA 1
ATOM 723 C C . LYS A 1 95 ? 36.640 3.641 -33.497 1.00 80.69 95 LYS A C 1
ATOM 725 O O . LYS A 1 95 ? 37.078 4.557 -32.814 1.00 80.69 95 LYS A O 1
ATOM 730 N N . LEU A 1 96 ? 35.913 2.642 -32.991 1.00 76.38 96 LEU A N 1
ATOM 731 C CA . LEU A 1 96 ? 35.555 2.502 -31.570 1.00 76.38 96 LEU A CA 1
ATOM 732 C C . LEU A 1 96 ? 36.419 1.481 -30.807 1.00 76.38 96 LEU A C 1
ATOM 734 O O . LEU A 1 96 ? 36.172 1.266 -29.620 1.00 76.38 96 LEU A O 1
ATOM 738 N N . LYS A 1 97 ? 37.363 0.819 -31.482 1.00 68.00 97 LYS A N 1
ATOM 739 C CA . LYS A 1 97 ? 38.442 0.050 -30.849 1.00 68.00 97 LYS A CA 1
ATOM 740 C C . LYS A 1 97 ? 39.609 0.973 -30.541 1.00 68.00 97 LYS A C 1
ATOM 742 O O . LYS A 1 97 ? 40.242 0.729 -29.495 1.00 68.00 97 LYS A O 1
#

InterPro domains:
  IPR033102 Negative elongation factor E [PTHR17250] (1-97)

Secondary structure (DSSP, 8-state):
-----SS--HHHHHHHHHHHHHHHHHHHHHHHHHHHTTT-----S----TTS-----HHHHHHHHHHHHHTTSS----------SSPPPHHHHHH--